Protein AF-A0A920E0B5-F1 (afdb_monomer_lite)

Foldseek 3Di:
DLVVQLCCQQQNVLCNVVVVVCCVVPPDPVRVVVCLVSVLVSVLVLLVQLLVLLPDLVNLVVNLNSDHVVPRGSFRPVVQLLLLCLQQCLVHFDDWDARVRHPDIQDGPVRPDPPDPCSNPHHDDDDSVVVVSVVSVVVSVVVSVVSVVD

Structure (mmCIF, N/CA/C/O backbone):
data_AF-A0A920E0B5-F1
#
_entry.id   AF-A0A920E0B5-F1
#
loop_
_atom_site.group_PDB
_atom_site.id
_atom_site.type_symbol
_atom_site.label_atom_id
_atom_site.label_alt_id
_atom_site.label_comp_id
_atom_site.label_asym_id
_atom_site.label_entity_id
_atom_site.label_seq_id
_atom_site.pdbx_PDB_ins_code
_atom_site.Cartn_x
_atom_site.Cartn_y
_atom_site.Cartn_z
_atom_site.occupancy
_atom_site.B_iso_or_equiv
_atom_site.auth_seq_id
_atom_site.auth_comp_id
_atom_site.auth_asym_id
_atom_site.auth_atom_id
_atom_site.pdbx_PDB_model_num
ATOM 1 N N . MET A 1 1 ? -15.269 -1.869 21.765 1.00 72.81 1 MET A N 1
ATOM 2 C CA . MET A 1 1 ? -15.341 -1.617 20.309 1.00 72.81 1 MET A CA 1
ATOM 3 C C . MET A 1 1 ? -14.121 -0.851 19.818 1.00 72.81 1 MET A C 1
ATOM 5 O O . MET A 1 1 ? -13.280 -1.467 19.185 1.00 72.81 1 MET A O 1
ATOM 9 N N . THR A 1 2 ? -13.937 0.410 20.217 1.00 72.06 2 THR A N 1
ATOM 10 C CA . THR A 1 2 ? -12.783 1.258 19.846 1.00 72.06 2 THR A CA 1
ATOM 11 C C . THR A 1 2 ? -11.409 0.611 20.063 1.00 72.06 2 THR A C 1
ATOM 13 O O . THR A 1 2 ? -10.619 0.533 19.132 1.00 72.06 2 THR A O 1
ATOM 16 N N . LEU A 1 3 ? -11.136 0.086 21.266 1.00 79.25 3 LEU A N 1
ATOM 17 C CA . LEU A 1 3 ? -9.863 -0.583 21.581 1.00 79.25 3 LEU A CA 1
ATOM 18 C C . LEU A 1 3 ? -9.609 -1.822 20.709 1.00 79.25 3 LEU A C 1
ATOM 20 O O . LEU A 1 3 ? -8.493 -2.021 20.248 1.00 79.25 3 LEU A O 1
ATOM 24 N N . PHE A 1 4 ? -10.649 -2.618 20.439 1.00 78.75 4 PHE A N 1
ATOM 25 C CA . PHE A 1 4 ? -10.546 -3.777 19.548 1.00 78.75 4 PHE A CA 1
ATOM 26 C C . PHE A 1 4 ? -10.269 -3.355 18.105 1.00 78.75 4 PHE A C 1
ATOM 28 O O . PHE A 1 4 ? -9.448 -3.977 17.444 1.00 78.75 4 PHE A O 1
ATOM 35 N N . PHE A 1 5 ? -10.893 -2.271 17.639 1.00 75.50 5 PHE A N 1
ATOM 36 C CA . PHE A 1 5 ? -10.650 -1.735 16.303 1.00 75.50 5 PHE A CA 1
ATOM 37 C C . PHE A 1 5 ? -9.192 -1.290 16.130 1.00 75.50 5 PHE A C 1
ATOM 39 O O . PHE A 1 5 ? -8.537 -1.703 15.179 1.00 75.50 5 PHE A O 1
ATOM 46 N N . ILE A 1 6 ? -8.661 -0.515 17.083 1.00 77.62 6 ILE A N 1
ATOM 47 C CA . ILE A 1 6 ? -7.251 -0.089 17.087 1.00 77.62 6 ILE A CA 1
ATOM 48 C C . ILE A 1 6 ? -6.325 -1.312 17.150 1.00 77.62 6 ILE A C 1
ATOM 50 O O . ILE A 1 6 ? -5.359 -1.396 16.396 1.00 77.62 6 ILE A O 1
ATOM 54 N N . TYR A 1 7 ? -6.637 -2.284 18.012 1.00 83.50 7 TYR A N 1
ATOM 55 C CA . TYR A 1 7 ? -5.855 -3.510 18.135 1.00 83.50 7 TYR A CA 1
ATOM 56 C C . TYR A 1 7 ? -5.772 -4.276 16.808 1.00 83.50 7 TYR A C 1
ATOM 58 O O . TYR A 1 7 ? -4.675 -4.564 16.336 1.00 83.50 7 TYR A O 1
ATOM 66 N N . PHE A 1 8 ? -6.909 -4.561 16.168 1.00 80.62 8 PHE A N 1
ATOM 67 C CA . PHE A 1 8 ? -6.910 -5.286 14.899 1.00 80.62 8 PHE A CA 1
ATOM 68 C C . PHE A 1 8 ? -6.281 -4.469 13.763 1.00 80.62 8 PHE A C 1
ATOM 70 O O . PHE A 1 8 ? -5.548 -5.044 12.970 1.00 80.62 8 PHE A O 1
ATOM 77 N N . ALA A 1 9 ? -6.482 -3.150 13.704 1.00 73.06 9 ALA A N 1
ATOM 78 C CA . ALA A 1 9 ? -5.924 -2.315 12.637 1.00 73.06 9 ALA A CA 1
ATOM 79 C C . ALA A 1 9 ? -4.384 -2.248 12.650 1.00 73.06 9 ALA A C 1
ATOM 81 O O . ALA A 1 9 ? -3.771 -2.219 11.586 1.00 73.06 9 ALA A O 1
ATOM 82 N N . PHE A 1 10 ? -3.756 -2.227 13.834 1.00 77.06 10 PHE A N 1
ATOM 83 C CA . PHE A 1 10 ? -2.311 -1.975 13.962 1.00 77.06 10 PHE A CA 1
ATOM 84 C C . PHE A 1 10 ? -1.486 -3.162 14.461 1.00 77.06 10 PHE A C 1
ATOM 86 O O . PHE A 1 10 ? -0.292 -3.213 14.186 1.00 77.06 10 PHE A O 1
ATOM 93 N N . PHE A 1 11 ? -2.089 -4.100 15.193 1.00 79.38 11 PHE A N 1
ATOM 94 C CA . PHE A 1 11 ? -1.372 -5.222 15.809 1.00 79.38 11 PHE A CA 1
ATOM 95 C C . PHE A 1 11 ? -1.815 -6.583 15.278 1.00 79.38 11 PHE A C 1
ATOM 97 O O . PHE A 1 11 ? -1.135 -7.577 15.522 1.00 79.38 11 PHE A O 1
ATOM 104 N N . ASN A 1 12 ? -2.952 -6.659 14.578 1.00 82.19 12 ASN A N 1
ATOM 105 C CA . ASN A 1 12 ? -3.446 -7.925 14.047 1.00 82.19 12 ASN A CA 1
ATOM 106 C C . ASN A 1 12 ? -4.224 -7.757 12.732 1.00 82.19 12 ASN A C 1
ATOM 108 O O . ASN A 1 12 ? -5.354 -8.231 12.579 1.00 82.19 12 ASN A O 1
ATOM 112 N N . ILE A 1 13 ? -3.593 -7.060 11.780 1.00 78.75 13 ILE A N 1
ATOM 113 C CA . ILE A 1 13 ? -4.210 -6.625 10.518 1.00 78.75 13 ILE A CA 1
ATOM 114 C C . ILE A 1 13 ? -4.755 -7.790 9.682 1.00 78.75 13 ILE A C 1
ATOM 116 O O . ILE A 1 13 ? -5.775 -7.647 9.012 1.00 78.75 13 ILE A O 1
ATOM 120 N N . SER A 1 14 ? -4.155 -8.978 9.804 1.00 79.56 14 SER A N 1
ATOM 121 C CA . SER A 1 14 ? -4.615 -10.215 9.155 1.00 79.56 14 SER A CA 1
ATOM 122 C C . SER A 1 14 ? -6.057 -10.602 9.511 1.00 79.56 14 SER A C 1
ATOM 124 O O . SER A 1 14 ? -6.745 -11.187 8.679 1.00 79.56 14 SER A O 1
ATOM 126 N N . TYR A 1 15 ? -6.542 -10.247 10.706 1.00 81.44 15 TYR A N 1
ATOM 127 C CA . TYR A 1 15 ? -7.928 -10.502 11.126 1.00 81.44 15 TYR A CA 1
ATOM 128 C C . TYR A 1 15 ? -8.805 -9.248 11.092 1.00 81.44 15 TYR A C 1
ATOM 130 O O . TYR A 1 15 ? -9.990 -9.330 11.411 1.00 81.44 15 TYR A O 1
ATOM 138 N N . PHE A 1 16 ? -8.265 -8.093 10.696 1.00 81.50 16 PHE A N 1
ATOM 139 C CA . PHE A 1 16 ? -9.013 -6.838 10.670 1.00 81.50 16 PHE A CA 1
ATOM 140 C C . PHE A 1 16 ? -10.200 -6.893 9.704 1.00 81.50 16 PHE A C 1
ATOM 142 O O . PHE A 1 16 ? -11.301 -6.499 10.073 1.00 81.50 16 PHE A O 1
ATOM 149 N N . SER A 1 17 ? -10.025 -7.469 8.512 1.00 74.12 17 SER A N 1
ATOM 150 C CA . SER A 1 17 ? -11.114 -7.655 7.540 1.00 74.12 17 SER A CA 1
ATOM 151 C C . SER A 1 17 ? -12.223 -8.575 8.066 1.00 74.12 17 SER A C 1
ATOM 153 O O . SER A 1 17 ? -13.402 -8.261 7.915 1.00 74.12 17 SER A O 1
ATOM 155 N N . ILE A 1 18 ? -11.859 -9.670 8.743 1.00 80.75 18 ILE A N 1
ATOM 156 C CA . ILE A 1 18 ? -12.811 -10.586 9.394 1.00 80.75 18 ILE A CA 1
ATOM 157 C C . ILE A 1 18 ? -13.556 -9.856 10.516 1.00 80.75 18 ILE A C 1
ATOM 159 O O . ILE A 1 18 ? -14.776 -9.954 10.619 1.00 80.75 18 ILE A O 1
ATOM 163 N N . PHE A 1 19 ? -12.844 -9.079 11.330 1.00 82.94 19 PHE A N 1
ATOM 164 C CA . PHE A 1 19 ? -13.432 -8.265 12.387 1.00 82.94 19 PHE A CA 1
ATOM 165 C C . PHE A 1 19 ? -14.414 -7.217 11.836 1.00 82.94 19 PHE A C 1
ATOM 167 O O . PHE A 1 19 ? -15.524 -7.099 12.355 1.00 82.94 19 PHE A O 1
ATOM 174 N N . CYS A 1 20 ? -14.058 -6.508 10.762 1.00 76.69 20 CYS A N 1
ATOM 175 C CA . CYS A 1 20 ? -14.947 -5.569 10.075 1.00 76.69 20 CYS A CA 1
ATOM 176 C C . CYS A 1 20 ? -16.185 -6.263 9.487 1.00 76.69 20 CYS A C 1
ATOM 178 O O . CYS A 1 20 ? -17.286 -5.731 9.607 1.00 76.69 20 CYS A O 1
ATOM 180 N N . LEU A 1 21 ? -16.033 -7.458 8.905 1.00 78.75 21 LEU A N 1
ATOM 181 C CA . LEU A 1 21 ? -17.156 -8.246 8.387 1.00 78.75 21 LEU A CA 1
ATOM 182 C C . LEU A 1 21 ? -18.114 -8.667 9.509 1.00 78.75 21 LEU A C 1
ATOM 184 O O . LEU A 1 21 ? -19.322 -8.485 9.385 1.00 78.75 21 LEU A O 1
ATOM 188 N N . LEU A 1 22 ? -17.587 -9.194 10.618 1.00 83.62 22 LEU A N 1
ATOM 189 C CA . LEU A 1 22 ? -18.396 -9.555 11.785 1.00 83.62 22 LEU A CA 1
ATOM 190 C C . LEU A 1 22 ? -19.115 -8.329 12.354 1.00 83.62 22 LEU A C 1
ATOM 192 O O . LEU A 1 22 ? -20.283 -8.412 12.725 1.00 83.62 22 LEU A O 1
ATOM 196 N N . LEU A 1 23 ? -18.444 -7.178 12.382 1.00 80.00 23 LEU A N 1
ATOM 197 C CA . LEU A 1 23 ? -19.070 -5.927 12.783 1.00 80.00 23 LEU A CA 1
ATOM 198 C C . LEU A 1 23 ? -20.229 -5.541 11.875 1.00 80.00 23 LEU A C 1
ATOM 200 O O . LEU A 1 23 ? -21.294 -5.216 12.380 1.00 80.00 23 LEU A O 1
ATOM 204 N N . PHE A 1 24 ? -20.045 -5.610 10.561 1.00 79.00 24 PHE A N 1
ATOM 205 C CA . PHE A 1 24 ? -21.101 -5.300 9.604 1.00 79.00 24 PHE A CA 1
ATOM 206 C C . PHE A 1 24 ? -22.304 -6.250 9.723 1.00 79.00 24 PHE A C 1
ATOM 208 O O . PHE A 1 24 ? -23.442 -5.808 9.619 1.00 79.00 24 PHE A O 1
ATOM 215 N N . LEU A 1 25 ? -22.069 -7.543 9.970 1.00 83.00 25 LEU A N 1
ATOM 216 C CA . LEU A 1 25 ? -23.138 -8.545 10.067 1.00 83.00 25 LEU A CA 1
ATOM 217 C C . LEU A 1 25 ? -23.934 -8.476 11.377 1.00 83.00 25 LEU A C 1
ATOM 219 O O . LEU A 1 25 ? -25.116 -8.814 11.381 1.00 83.00 25 LEU A O 1
ATOM 223 N N . PHE A 1 26 ? -23.298 -8.091 12.488 1.00 83.50 26 PHE A N 1
ATOM 224 C CA . PHE A 1 26 ? -23.897 -8.197 13.825 1.00 83.50 26 PHE A CA 1
ATOM 225 C C . PHE A 1 26 ? -24.141 -6.858 14.527 1.00 83.50 26 PHE A C 1
ATOM 227 O O . PHE A 1 26 ? -24.843 -6.834 15.542 1.00 83.50 26 PHE A O 1
ATOM 234 N N . ALA A 1 27 ? -23.569 -5.752 14.049 1.00 79.38 27 ALA A N 1
ATOM 235 C CA . ALA A 1 27 ? -23.798 -4.442 14.641 1.00 79.38 27 ALA A CA 1
ATOM 236 C C . ALA A 1 27 ? -24.922 -3.689 13.928 1.00 79.38 27 ALA A C 1
ATOM 238 O O . ALA A 1 27 ? -25.021 -3.657 12.707 1.00 79.38 27 ALA A O 1
ATOM 239 N N . ASP A 1 28 ? -25.743 -3.032 14.739 1.00 80.81 28 ASP A N 1
ATOM 240 C CA . ASP A 1 28 ? -26.742 -2.082 14.271 1.00 80.81 28 ASP A CA 1
ATOM 241 C C . ASP A 1 28 ? -26.056 -0.869 13.615 1.00 80.81 28 ASP A C 1
ATOM 243 O O . ASP A 1 28 ? -25.053 -0.364 14.141 1.00 80.81 28 ASP A O 1
ATOM 247 N N . PHE A 1 29 ? -26.591 -0.390 12.491 1.00 75.56 29 PHE A N 1
ATOM 248 C CA . PHE A 1 29 ? -25.981 0.682 11.700 1.00 75.56 29 PHE A CA 1
ATOM 249 C C . PHE A 1 29 ? -25.834 1.971 12.520 1.00 75.56 29 PHE A C 1
ATOM 251 O O . PHE A 1 29 ? -24.761 2.576 12.540 1.00 75.56 29 PHE A O 1
ATOM 258 N N . ASP A 1 30 ? -26.846 2.325 13.313 1.00 77.56 30 ASP A N 1
ATOM 259 C CA . ASP A 1 30 ? -26.807 3.508 14.183 1.00 77.56 30 ASP A CA 1
ATOM 260 C C . ASP A 1 30 ? -25.713 3.404 15.259 1.00 77.56 30 ASP A C 1
ATOM 262 O O . ASP A 1 30 ? -25.066 4.392 15.625 1.00 77.56 30 ASP A O 1
ATOM 266 N N . LYS A 1 31 ? -25.436 2.185 15.743 1.00 76.12 31 LYS A N 1
ATOM 267 C CA . LYS A 1 31 ? -24.338 1.938 16.689 1.00 76.12 31 LYS A CA 1
ATOM 268 C C . LYS A 1 31 ? -22.973 2.031 16.012 1.00 76.12 31 LYS A C 1
ATOM 270 O O . LYS A 1 31 ? -22.030 2.473 16.665 1.00 76.12 31 LYS A O 1
ATOM 275 N N . LEU A 1 32 ? -22.856 1.638 14.742 1.00 73.44 32 LEU A N 1
ATOM 276 C CA . LEU A 1 32 ? -21.627 1.783 13.953 1.00 73.44 32 LEU A CA 1
ATOM 277 C C . LEU A 1 32 ? -21.325 3.254 13.652 1.00 73.44 32 LEU A C 1
ATOM 279 O O . LEU A 1 32 ? -20.179 3.677 13.812 1.00 73.44 32 LEU A O 1
ATOM 283 N N . MET A 1 33 ? -22.344 4.052 13.320 1.00 77.69 33 MET A N 1
ATOM 284 C CA . MET A 1 33 ? -22.192 5.484 13.028 1.00 77.69 33 MET A CA 1
ATOM 285 C C . MET A 1 33 ? -21.605 6.277 14.201 1.00 77.69 33 MET A C 1
ATOM 287 O O . MET A 1 33 ? -20.849 7.225 13.989 1.00 77.69 33 MET A O 1
ATOM 291 N N . LYS A 1 34 ? -21.837 5.839 15.445 1.00 78.38 34 LYS A N 1
ATOM 292 C CA . LYS A 1 34 ? -21.187 6.408 16.640 1.00 78.38 34 LYS A CA 1
ATOM 293 C C . LYS A 1 34 ? -19.652 6.309 16.612 1.00 78.38 34 LYS A C 1
ATOM 295 O O . LYS A 1 34 ? -18.980 7.079 17.293 1.00 78.38 34 LYS A O 1
ATOM 300 N N . TYR A 1 35 ? -19.086 5.372 15.854 1.00 75.81 35 TYR A N 1
ATOM 301 C CA . TYR A 1 35 ? -17.641 5.150 15.746 1.00 75.81 35 TYR A CA 1
ATOM 302 C C . TYR A 1 35 ? -17.040 5.693 14.443 1.00 75.81 35 TYR A C 1
ATOM 304 O O . TYR A 1 35 ? -15.854 5.466 14.192 1.00 75.81 35 TYR A O 1
ATOM 312 N N . LYS A 1 36 ? -17.812 6.430 13.630 1.00 79.12 36 LYS A N 1
ATOM 313 C CA . LYS A 1 36 ? -17.368 6.908 12.313 1.00 79.12 36 LYS A CA 1
ATOM 314 C C . LYS A 1 36 ? -16.101 7.762 12.369 1.00 79.12 36 LYS A C 1
ATOM 316 O O . LYS A 1 36 ? -15.195 7.566 11.570 1.00 79.12 36 LYS A O 1
ATOM 321 N N . GLU A 1 37 ? -15.981 8.636 13.368 1.00 82.12 37 GLU A N 1
ATOM 322 C CA . GLU A 1 37 ? -14.805 9.501 13.542 1.00 82.12 37 GLU A CA 1
ATOM 323 C C . GLU A 1 37 ? -13.542 8.695 13.863 1.00 82.12 37 GLU A C 1
ATOM 325 O O . GLU A 1 37 ? -12.457 8.992 13.371 1.00 82.12 37 GLU A O 1
ATOM 330 N N . ILE A 1 38 ? -13.682 7.627 14.653 1.00 80.88 38 ILE A N 1
ATOM 331 C CA . ILE A 1 38 ? -12.576 6.721 14.974 1.00 80.88 38 ILE A CA 1
ATOM 332 C C . ILE A 1 38 ? -12.177 5.928 13.731 1.00 80.88 38 ILE A C 1
ATOM 334 O O . ILE A 1 38 ? -10.984 5.780 13.466 1.00 80.88 38 ILE A O 1
ATOM 338 N N . PHE A 1 39 ? -13.150 5.433 12.962 1.00 78.19 39 PHE A N 1
ATOM 339 C CA . PHE A 1 39 ? -12.898 4.748 11.693 1.00 78.19 39 PHE A CA 1
ATOM 340 C C . PHE A 1 39 ? -12.154 5.661 10.709 1.00 78.19 39 PHE A C 1
ATOM 342 O O . PHE A 1 39 ? -11.137 5.271 10.135 1.00 78.19 39 PHE A O 1
ATOM 349 N N . PHE A 1 40 ? -12.605 6.909 10.581 1.00 83.00 40 PHE A N 1
ATOM 350 C CA . PHE A 1 40 ? -11.954 7.936 9.777 1.00 83.00 40 PHE A CA 1
ATOM 351 C C . PHE A 1 40 ? -10.511 8.186 10.231 1.00 83.00 40 PHE A C 1
ATOM 353 O O . PHE A 1 40 ? -9.580 8.084 9.431 1.00 83.00 40 PHE A O 1
ATOM 360 N N . LEU A 1 41 ? -10.307 8.436 11.529 1.00 84.94 41 LEU A N 1
ATOM 361 C CA . LEU A 1 41 ? -8.992 8.727 12.098 1.00 84.94 41 LEU A CA 1
ATOM 362 C C . LEU A 1 41 ? -8.017 7.560 11.915 1.00 84.94 41 LEU A C 1
ATOM 364 O O . LEU A 1 41 ? -6.893 7.755 11.462 1.00 84.94 41 LEU A O 1
ATOM 368 N N . THR A 1 42 ? -8.438 6.343 12.253 1.00 81.94 42 THR A N 1
ATOM 369 C CA . THR A 1 42 ? -7.600 5.140 12.127 1.00 81.94 42 THR A CA 1
ATOM 370 C C . THR A 1 42 ? -7.222 4.862 10.676 1.00 81.94 42 THR A C 1
ATOM 372 O O . THR A 1 42 ? -6.065 4.540 10.412 1.00 81.94 42 THR A O 1
ATOM 375 N N . THR A 1 43 ? -8.146 5.073 9.736 1.00 82.69 43 THR A N 1
ATOM 376 C CA . THR A 1 43 ? -7.877 4.937 8.300 1.00 82.69 43 THR A CA 1
ATOM 377 C C . THR A 1 43 ? -6.860 5.974 7.821 1.00 82.69 43 THR A C 1
ATOM 379 O O . THR A 1 43 ? -5.875 5.614 7.175 1.00 82.69 43 THR A O 1
ATOM 382 N N . ILE A 1 44 ? -7.027 7.248 8.196 1.00 87.94 44 ILE A N 1
ATOM 383 C CA . ILE A 1 44 ? -6.067 8.313 7.864 1.00 87.94 44 ILE A CA 1
ATOM 384 C C . ILE A 1 44 ? -4.683 7.998 8.417 1.00 87.94 44 ILE A C 1
ATOM 386 O O . ILE A 1 44 ? -3.696 8.100 7.687 1.00 87.94 44 ILE A O 1
ATOM 390 N N . VAL A 1 45 ? -4.599 7.609 9.691 1.00 89.38 45 VAL A N 1
ATOM 391 C CA . VAL A 1 45 ? -3.329 7.271 10.341 1.00 89.38 45 VAL A CA 1
ATOM 392 C C . VAL A 1 45 ? -2.668 6.093 9.630 1.00 89.38 45 VAL A C 1
ATOM 394 O O . VAL A 1 45 ? -1.486 6.180 9.304 1.00 89.38 45 VAL A O 1
ATOM 397 N N . PHE A 1 46 ? -3.415 5.029 9.322 1.00 87.62 46 PHE A N 1
ATOM 398 C CA . PHE A 1 46 ? -2.882 3.861 8.622 1.00 87.62 46 PHE A CA 1
ATOM 399 C C . PHE A 1 46 ? -2.288 4.224 7.254 1.00 87.62 46 PHE A C 1
ATOM 401 O O . PHE A 1 46 ? -1.127 3.906 6.987 1.00 87.62 46 PHE A O 1
ATOM 408 N N . TYR A 1 47 ? -3.035 4.939 6.406 1.00 88.00 47 TYR A N 1
ATOM 409 C CA . TYR A 1 47 ? -2.534 5.324 5.085 1.00 88.00 47 TYR A CA 1
ATOM 410 C C . TYR A 1 47 ? -1.394 6.348 5.153 1.00 88.00 47 TYR A C 1
ATOM 412 O O . TYR A 1 47 ? -0.455 6.267 4.361 1.00 88.00 47 TYR A O 1
ATOM 420 N N . SER A 1 48 ? -1.415 7.262 6.127 1.00 90.31 48 SER A N 1
ATOM 421 C CA . SER A 1 48 ? -0.317 8.215 6.340 1.00 90.31 48 SER A CA 1
ATOM 422 C C . SER A 1 48 ? 0.973 7.489 6.722 1.00 90.31 48 SER A C 1
ATOM 424 O O . SER A 1 48 ? 2.028 7.757 6.148 1.00 90.31 48 SER A O 1
ATOM 426 N N . LEU A 1 49 ? 0.897 6.520 7.643 1.00 91.56 49 LEU A N 1
ATOM 427 C CA . LEU A 1 49 ? 2.036 5.674 8.011 1.00 91.56 49 LEU A CA 1
ATOM 428 C C . LEU A 1 49 ? 2.525 4.848 6.818 1.00 91.56 49 LEU A C 1
ATOM 430 O O . LEU A 1 49 ? 3.729 4.796 6.574 1.00 91.56 49 LEU A O 1
ATOM 434 N N . ARG A 1 50 ? 1.615 4.263 6.029 1.00 89.81 50 ARG A N 1
ATOM 435 C CA . ARG A 1 50 ? 1.965 3.541 4.795 1.00 89.81 50 ARG A CA 1
ATOM 436 C C . ARG A 1 50 ? 2.728 4.410 3.809 1.00 89.81 50 ARG A C 1
ATOM 438 O O . ARG A 1 50 ? 3.757 3.973 3.295 1.00 89.81 50 ARG A O 1
ATOM 445 N N . PHE A 1 51 ? 2.253 5.627 3.568 1.00 91.00 51 PHE A N 1
ATOM 446 C CA . PHE A 1 51 ? 2.934 6.573 2.698 1.00 91.00 51 PHE A CA 1
ATOM 447 C C . PHE A 1 51 ? 4.324 6.916 3.248 1.00 91.00 51 PHE A C 1
ATOM 449 O O . PHE A 1 51 ? 5.314 6.735 2.543 1.00 91.00 51 PHE A O 1
ATOM 456 N N . LEU A 1 52 ? 4.431 7.303 4.524 1.00 92.00 52 LEU A N 1
ATOM 457 C CA . LEU A 1 52 ? 5.708 7.643 5.165 1.00 92.00 52 LEU A CA 1
ATOM 458 C C . LEU A 1 52 ? 6.725 6.491 5.119 1.00 92.00 52 LEU A C 1
ATOM 460 O O . LEU A 1 52 ? 7.865 6.691 4.697 1.00 92.00 52 LEU A O 1
ATOM 464 N N . PHE A 1 53 ? 6.322 5.274 5.495 1.00 92.94 53 PHE A N 1
ATOM 465 C CA . PHE A 1 53 ? 7.205 4.100 5.512 1.00 92.94 53 PHE A CA 1
ATOM 466 C C . PHE A 1 53 ? 7.607 3.621 4.112 1.00 92.94 53 PHE A C 1
ATOM 468 O O . PHE A 1 53 ? 8.569 2.866 3.955 1.00 92.94 53 PHE A O 1
ATOM 475 N N . SER A 1 54 ? 6.911 4.075 3.070 1.00 91.44 54 SER A N 1
ATOM 476 C CA . SER A 1 54 ? 7.297 3.792 1.690 1.00 91.44 54 SER A CA 1
ATOM 477 C C . SER A 1 54 ? 8.433 4.667 1.159 1.00 91.44 54 SER A C 1
ATOM 479 O O . SER A 1 54 ? 9.046 4.316 0.154 1.00 91.44 54 SER A O 1
ATOM 481 N N . LEU A 1 55 ? 8.750 5.788 1.816 1.00 90.62 55 LEU A N 1
ATOM 482 C CA . LEU A 1 55 ? 9.720 6.758 1.298 1.00 90.62 55 LEU A CA 1
ATOM 483 C C . LEU A 1 55 ? 11.182 6.307 1.450 1.00 90.62 55 LEU A C 1
ATOM 485 O O . LEU A 1 55 ? 12.068 6.873 0.809 1.00 90.62 55 LEU A O 1
ATOM 489 N N . SER A 1 56 ? 11.470 5.317 2.300 1.00 92.06 56 SER A N 1
ATOM 490 C CA . SER A 1 56 ? 12.842 4.888 2.592 1.00 92.06 56 SER A CA 1
ATOM 491 C C . SER A 1 56 ? 12.917 3.444 3.088 1.00 92.06 56 SER A C 1
ATOM 493 O O . SER A 1 56 ? 12.055 3.004 3.848 1.00 92.06 56 SER A O 1
ATOM 495 N N . SER A 1 57 ? 14.017 2.756 2.761 1.00 92.00 57 SER A N 1
ATOM 496 C CA . SER A 1 57 ? 14.366 1.437 3.316 1.00 92.00 57 SER A CA 1
ATOM 497 C C . SER A 1 57 ? 14.627 1.468 4.820 1.00 92.00 57 SER A C 1
ATOM 499 O O . SER A 1 57 ? 14.527 0.457 5.503 1.00 92.00 57 SER A O 1
ATOM 501 N N . ARG A 1 58 ? 14.898 2.647 5.400 1.00 93.56 58 ARG A N 1
ATOM 502 C CA . ARG A 1 58 ? 15.016 2.796 6.862 1.00 93.56 58 ARG A CA 1
ATOM 503 C C . ARG A 1 58 ? 13.753 2.357 7.613 1.00 93.56 58 ARG A C 1
ATOM 505 O O . ARG A 1 58 ? 13.827 2.126 8.814 1.00 93.56 58 ARG A O 1
ATOM 512 N N . PHE A 1 59 ? 12.621 2.259 6.917 1.00 94.31 59 PHE A N 1
ATOM 513 C CA . PHE A 1 59 ? 11.334 1.858 7.471 1.00 94.31 59 PHE A CA 1
ATOM 514 C C . PHE A 1 59 ? 10.900 0.442 7.063 1.00 94.31 59 PHE A C 1
ATOM 516 O O . PHE A 1 59 ? 9.724 0.128 7.214 1.00 94.31 59 PHE A O 1
ATOM 523 N N . ASP A 1 60 ? 11.802 -0.411 6.562 1.00 92.50 60 ASP A N 1
ATOM 524 C CA . ASP A 1 60 ? 11.472 -1.779 6.116 1.00 92.50 60 ASP A CA 1
ATOM 525 C C . ASP A 1 60 ? 10.768 -2.599 7.202 1.00 92.50 60 ASP A C 1
ATOM 527 O O . ASP A 1 60 ? 9.654 -3.071 6.986 1.00 92.50 60 ASP A O 1
ATOM 531 N N . ASN A 1 61 ? 11.332 -2.640 8.411 1.00 91.56 61 ASN A N 1
ATOM 532 C CA . ASN A 1 61 ? 10.717 -3.349 9.535 1.00 91.56 61 ASN A CA 1
ATOM 533 C C . ASN A 1 61 ? 9.324 -2.798 9.882 1.00 91.56 61 ASN A C 1
ATOM 535 O O . ASN A 1 61 ? 8.411 -3.558 10.193 1.00 91.56 61 ASN A O 1
ATOM 539 N N . MET A 1 62 ? 9.142 -1.471 9.841 1.00 93.06 62 MET A N 1
ATOM 540 C CA . MET A 1 62 ? 7.847 -0.853 10.142 1.00 93.06 62 MET A CA 1
ATOM 541 C C . MET A 1 62 ? 6.818 -1.132 9.044 1.00 93.06 62 MET A C 1
ATOM 543 O O . MET A 1 62 ? 5.645 -1.332 9.349 1.00 93.06 62 MET A O 1
ATOM 547 N N . TRP A 1 63 ? 7.245 -1.147 7.780 1.00 91.88 63 TRP A N 1
ATOM 548 C CA . TRP A 1 63 ? 6.404 -1.477 6.635 1.00 91.88 63 TRP A CA 1
ATOM 549 C C . TRP A 1 63 ? 5.897 -2.919 6.697 1.00 91.88 63 TRP A C 1
ATOM 551 O O . TRP A 1 63 ? 4.697 -3.150 6.531 1.00 91.88 63 TRP A O 1
ATOM 561 N N . GLU A 1 64 ? 6.789 -3.872 6.962 1.00 90.19 64 GLU A N 1
ATOM 562 C CA . GLU A 1 64 ? 6.431 -5.281 7.129 1.00 90.19 64 GLU A CA 1
ATOM 563 C C . GLU A 1 64 ? 5.497 -5.471 8.326 1.00 90.19 64 GLU A C 1
ATOM 565 O O . GLU A 1 64 ? 4.454 -6.105 8.196 1.00 90.19 64 GLU A O 1
ATOM 570 N N . PHE A 1 65 ? 5.793 -4.822 9.458 1.00 87.88 65 PHE A N 1
ATOM 571 C CA . PHE A 1 65 ? 4.980 -4.914 10.671 1.00 87.88 65 PHE A CA 1
ATOM 572 C C . PHE A 1 65 ? 3.511 -4.512 10.460 1.00 87.88 65 PHE A C 1
ATOM 574 O O . PHE A 1 65 ? 2.613 -5.164 10.987 1.00 87.88 65 PHE A O 1
ATOM 581 N N . ILE A 1 66 ? 3.245 -3.461 9.676 1.00 87.44 66 ILE A N 1
ATOM 582 C CA . ILE A 1 66 ? 1.870 -3.016 9.377 1.00 87.44 66 ILE A CA 1
ATOM 583 C C . ILE A 1 66 ? 1.266 -3.702 8.139 1.00 87.44 66 ILE A C 1
ATOM 585 O O . ILE A 1 66 ? 0.259 -3.230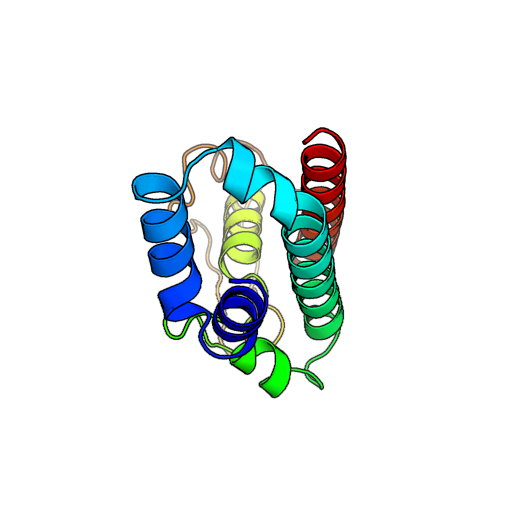 7.595 1.00 87.44 66 ILE A O 1
ATOM 589 N N . SER A 1 67 ? 1.886 -4.777 7.645 1.00 87.00 67 SER A N 1
ATOM 590 C CA . SER A 1 67 ? 1.425 -5.565 6.501 1.00 87.00 67 SER A CA 1
ATOM 591 C C . SER A 1 67 ? 0.681 -6.823 6.907 1.00 87.00 67 SER A C 1
ATOM 593 O O . SER A 1 67 ? 0.897 -7.409 7.959 1.00 87.00 67 SER A O 1
ATOM 595 N N . LEU A 1 68 ? -0.249 -7.226 6.041 1.00 83.06 68 LEU A N 1
ATOM 596 C CA . LEU A 1 68 ? -0.870 -8.541 6.120 1.00 83.06 68 LEU A CA 1
ATOM 597 C C . LEU A 1 68 ? 0.226 -9.600 6.001 1.00 83.06 68 LEU A C 1
ATOM 599 O O . LEU A 1 68 ? 1.100 -9.456 5.153 1.00 83.06 68 LEU A O 1
ATOM 603 N N . ASN A 1 69 ? 0.147 -10.681 6.778 1.00 81.50 69 ASN A N 1
ATOM 604 C CA . ASN A 1 69 ? 1.205 -11.702 6.822 1.00 81.50 69 ASN A CA 1
ATOM 605 C C . ASN A 1 69 ? 1.573 -12.252 5.430 1.00 81.50 69 ASN A C 1
ATOM 607 O O . ASN A 1 69 ? 2.746 -12.429 5.126 1.00 81.50 69 ASN A O 1
ATOM 611 N N . ASN A 1 70 ? 0.577 -12.460 4.562 1.00 78.44 70 ASN A N 1
ATOM 612 C CA . ASN A 1 70 ? 0.777 -12.979 3.200 1.00 78.44 70 ASN A CA 1
ATOM 613 C C . ASN A 1 70 ? 1.400 -11.958 2.230 1.00 78.44 70 ASN A C 1
ATOM 615 O O . ASN A 1 70 ? 1.788 -12.324 1.128 1.00 78.44 70 ASN A O 1
ATOM 619 N N . TYR A 1 71 ? 1.468 -10.690 2.635 1.00 77.44 71 TYR A N 1
ATOM 620 C CA . TYR A 1 71 ? 2.028 -9.566 1.885 1.00 77.44 71 TYR A CA 1
ATOM 621 C C . TYR A 1 71 ? 3.123 -8.846 2.695 1.00 77.44 71 TYR A C 1
ATOM 623 O O . TYR A 1 71 ? 3.443 -7.690 2.424 1.00 77.44 71 TYR A O 1
ATOM 631 N N . SER A 1 72 ? 3.653 -9.496 3.737 1.00 83.88 72 SER A N 1
ATOM 632 C CA . SER A 1 72 ? 4.697 -8.945 4.596 1.00 83.88 72 SER A CA 1
ATOM 633 C C . SER A 1 72 ? 6.039 -9.117 3.902 1.00 83.88 72 SER A C 1
ATOM 635 O O . SER A 1 72 ? 6.691 -10.148 4.051 1.00 83.88 72 SER A O 1
ATOM 637 N N . SER A 1 73 ? 6.425 -8.114 3.122 1.00 86.44 73 SER A N 1
ATOM 638 C CA . SER A 1 73 ? 7.727 -8.064 2.470 1.00 86.44 73 SER A CA 1
ATOM 639 C C . SER A 1 73 ? 8.253 -6.633 2.382 1.00 86.44 73 SER A C 1
ATOM 641 O O . SER A 1 73 ? 7.486 -5.668 2.454 1.00 86.44 73 SER A O 1
ATOM 643 N N . VAL A 1 74 ? 9.568 -6.483 2.210 1.00 88.62 74 VAL A N 1
ATOM 644 C CA . VAL A 1 74 ? 10.225 -5.178 2.037 1.00 88.62 74 VAL A CA 1
ATOM 645 C C . VAL A 1 74 ? 9.860 -4.487 0.716 1.00 88.62 74 VAL A C 1
ATOM 647 O O . VAL A 1 74 ? 10.065 -3.283 0.563 1.00 88.62 74 VAL A O 1
ATOM 650 N N . GLU A 1 75 ? 9.276 -5.178 -0.257 1.00 89.69 75 GLU A N 1
ATOM 651 C CA . GLU A 1 75 ? 8.781 -4.526 -1.465 1.00 89.69 75 GLU A CA 1
ATOM 652 C C . GLU A 1 75 ? 7.599 -3.598 -1.168 1.00 89.69 75 GLU A C 1
ATOM 654 O O . GLU A 1 75 ? 6.620 -3.948 -0.508 1.00 89.69 75 GLU A O 1
ATOM 659 N N . ARG A 1 76 ? 7.663 -2.374 -1.696 1.00 90.00 76 ARG A N 1
ATOM 660 C CA . ARG A 1 76 ? 6.589 -1.389 -1.517 1.0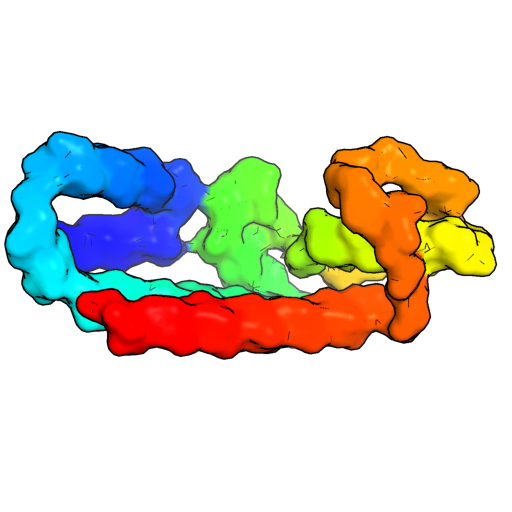0 90.00 76 ARG A CA 1
ATOM 661 C C . ARG A 1 76 ? 5.612 -1.478 -2.670 1.00 90.00 76 ARG A C 1
ATOM 663 O O . ARG A 1 76 ? 6.038 -1.361 -3.804 1.00 90.00 76 ARG A O 1
ATOM 670 N N . PHE A 1 77 ? 4.312 -1.613 -2.419 1.00 88.75 77 PHE A N 1
ATOM 671 C CA . PHE A 1 77 ? 3.282 -1.510 -3.471 1.00 88.75 77 PHE A CA 1
ATOM 672 C C . PHE A 1 77 ? 3.591 -2.346 -4.723 1.00 88.75 77 PHE A C 1
ATOM 674 O O . PHE A 1 77 ? 3.462 -1.871 -5.853 1.00 88.75 77 PHE A O 1
ATOM 681 N N . TRP A 1 78 ? 4.065 -3.572 -4.501 1.00 86.62 78 TRP A N 1
ATOM 682 C CA . TRP A 1 78 ? 4.551 -4.460 -5.551 1.00 86.62 78 TRP A CA 1
ATOM 683 C C . TRP A 1 78 ? 3.531 -4.605 -6.693 1.00 86.62 78 TRP A C 1
ATOM 685 O O . TRP A 1 78 ? 3.873 -4.317 -7.834 1.00 86.62 78 TRP A O 1
ATOM 695 N N . ASP A 1 79 ? 2.259 -4.881 -6.388 1.00 85.81 79 ASP A N 1
ATOM 696 C CA . ASP A 1 79 ? 1.179 -5.000 -7.378 1.00 85.81 79 ASP A CA 1
ATOM 697 C C . ASP A 1 79 ? 1.019 -3.753 -8.258 1.00 85.81 79 ASP A C 1
ATOM 699 O O . ASP A 1 79 ? 0.866 -3.863 -9.473 1.00 85.81 79 ASP A O 1
ATOM 703 N N . LEU A 1 80 ? 1.090 -2.553 -7.671 1.00 88.44 80 LEU A N 1
ATOM 704 C CA . LEU A 1 80 ? 0.956 -1.302 -8.419 1.00 88.44 80 LEU A CA 1
ATOM 705 C C . LEU A 1 80 ? 2.168 -1.068 -9.328 1.00 88.44 80 LEU A C 1
ATOM 707 O O . LEU A 1 80 ? 1.999 -0.706 -10.492 1.00 88.44 80 LEU A O 1
ATOM 711 N N . GLN A 1 81 ? 3.380 -1.329 -8.831 1.00 89.38 81 GLN A N 1
ATOM 712 C CA . GLN A 1 81 ? 4.593 -1.254 -9.649 1.00 89.38 81 GLN A CA 1
ATOM 713 C C . GLN A 1 81 ? 4.533 -2.248 -10.819 1.00 89.38 81 GLN A C 1
ATOM 715 O O . GLN A 1 81 ? 4.810 -1.869 -11.956 1.00 89.38 81 GLN A O 1
ATOM 720 N N . LEU A 1 82 ? 4.118 -3.494 -10.569 1.00 85.69 82 LEU A N 1
ATOM 721 C CA . LEU A 1 82 ? 3.969 -4.531 -11.594 1.00 85.69 82 LEU A CA 1
ATOM 722 C C . LEU A 1 82 ? 2.881 -4.182 -12.622 1.00 85.69 82 LEU A C 1
ATOM 724 O O . LEU A 1 82 ? 3.063 -4.408 -13.819 1.00 85.69 82 LEU A O 1
ATOM 728 N N . ASN A 1 83 ? 1.783 -3.563 -12.188 1.00 88.00 83 ASN A N 1
ATOM 729 C CA . ASN A 1 83 ? 0.743 -3.070 -13.086 1.00 88.00 83 ASN A CA 1
ATOM 730 C C . ASN A 1 83 ? 1.276 -1.958 -14.014 1.00 88.00 83 ASN A C 1
ATOM 732 O O . ASN A 1 83 ? 1.096 -2.017 -15.229 1.00 88.00 83 ASN A O 1
ATOM 736 N N . LEU A 1 84 ? 2.027 -0.992 -13.475 1.00 88.38 84 LEU A N 1
ATOM 737 C CA . LEU A 1 84 ? 2.659 0.062 -14.279 1.00 88.38 84 LEU A CA 1
ATOM 738 C C . LEU A 1 84 ? 3.727 -0.482 -15.239 1.00 88.38 84 LEU A C 1
ATOM 740 O O . LEU A 1 84 ? 3.874 0.044 -16.343 1.00 88.38 84 LEU A O 1
ATOM 744 N N . ILE A 1 85 ? 4.454 -1.540 -14.859 1.00 86.50 85 ILE A N 1
ATOM 745 C CA . ILE A 1 85 ? 5.364 -2.262 -15.765 1.00 86.50 85 ILE A CA 1
ATOM 746 C C . ILE A 1 85 ? 4.581 -2.860 -16.936 1.00 86.50 85 ILE A C 1
ATOM 748 O O . ILE A 1 85 ? 4.971 -2.641 -18.083 1.00 86.50 85 ILE A O 1
ATOM 752 N N . SER A 1 86 ? 3.465 -3.547 -16.665 1.00 84.62 86 SER A N 1
ATOM 753 C CA . SER A 1 86 ? 2.579 -4.108 -17.698 1.00 84.62 86 SER A CA 1
ATOM 754 C C . SER A 1 86 ? 2.106 -3.032 -18.683 1.00 84.62 86 SER A C 1
ATOM 756 O O . SER A 1 86 ? 2.274 -3.170 -19.896 1.00 84.62 86 SER A O 1
ATOM 758 N N . MET A 1 87 ? 1.638 -1.894 -18.160 1.00 87.38 87 MET A N 1
ATOM 759 C CA . MET A 1 87 ? 1.198 -0.749 -18.966 1.00 87.38 87 MET A CA 1
ATOM 760 C C . MET A 1 87 ? 2.338 -0.147 -19.793 1.00 87.38 87 MET A C 1
ATOM 762 O O . MET A 1 87 ? 2.138 0.282 -20.929 1.00 87.38 87 MET A O 1
ATOM 766 N N . LYS A 1 88 ? 3.556 -0.108 -19.249 1.00 86.94 88 LYS A N 1
ATOM 767 C CA . LYS A 1 88 ? 4.733 0.409 -19.956 1.00 86.94 88 LYS A CA 1
ATOM 768 C C . LYS A 1 88 ? 5.222 -0.554 -21.047 1.00 86.94 88 LYS A C 1
ATOM 770 O O . LYS A 1 88 ? 5.690 -0.084 -22.082 1.00 86.94 88 LYS A O 1
ATOM 775 N N . CYS A 1 89 ? 5.031 -1.867 -20.875 1.00 83.81 89 CYS A N 1
ATOM 776 C CA . CYS A 1 89 ? 5.334 -2.882 -21.891 1.00 83.81 89 CYS A CA 1
ATOM 777 C C . CYS A 1 89 ? 4.513 -2.729 -23.188 1.00 83.81 89 CYS A C 1
ATOM 779 O O . CYS A 1 89 ? 4.917 -3.267 -24.217 1.00 83.81 89 CYS A O 1
ATOM 781 N N . ILE A 1 90 ? 3.397 -1.985 -23.182 1.00 84.88 90 ILE A N 1
ATOM 782 C CA . ILE A 1 90 ? 2.590 -1.719 -24.389 1.00 84.88 90 ILE A CA 1
ATOM 783 C C . ILE A 1 90 ? 3.392 -0.937 -25.442 1.00 84.88 90 ILE A C 1
ATOM 785 O O . ILE A 1 90 ? 3.241 -1.183 -26.636 1.00 84.88 90 ILE A O 1
ATOM 789 N N . PHE A 1 91 ? 4.260 -0.011 -25.017 1.00 82.12 91 PHE A N 1
ATOM 790 C CA . PHE A 1 91 ? 5.082 0.792 -25.931 1.00 82.12 91 PHE A CA 1
ATOM 791 C C . PHE A 1 91 ? 6.395 0.119 -26.354 1.00 82.12 91 PHE A C 1
ATOM 793 O O . PHE A 1 91 ? 7.113 0.664 -27.192 1.00 82.12 91 PHE A O 1
ATOM 800 N N . GLY A 1 92 ? 6.718 -1.053 -25.809 1.00 73.50 92 GLY A N 1
ATOM 801 C CA . GLY A 1 92 ? 7.924 -1.803 -26.146 1.00 73.50 92 GLY A CA 1
ATOM 802 C C . GLY A 1 92 ? 8.619 -2.379 -24.918 1.00 73.50 92 GLY A C 1
ATOM 803 O O . GLY A 1 92 ? 8.093 -2.350 -23.808 1.00 73.50 92 GLY A O 1
ATOM 804 N N . ASN A 1 93 ? 9.822 -2.917 -25.124 1.00 70.88 93 ASN A N 1
ATOM 805 C CA . ASN A 1 93 ? 10.582 -3.548 -24.051 1.00 70.88 93 ASN A CA 1
ATOM 806 C C . ASN A 1 93 ? 10.921 -2.553 -22.944 1.00 70.88 93 ASN A C 1
ATOM 808 O O . ASN A 1 93 ? 11.591 -1.544 -23.160 1.00 70.88 93 ASN A O 1
ATOM 812 N N . VAL A 1 94 ? 10.518 -2.902 -21.731 1.00 70.50 94 VAL A N 1
ATOM 813 C CA . VAL A 1 94 ? 11.016 -2.273 -20.524 1.00 70.50 94 VAL A CA 1
ATOM 814 C C . VAL A 1 94 ? 12.253 -3.096 -20.115 1.00 70.50 94 VAL A C 1
ATOM 816 O O . VAL A 1 94 ? 12.171 -4.311 -19.982 1.00 70.50 94 VAL A O 1
ATOM 819 N N . ASP A 1 95 ? 13.395 -2.424 -19.956 1.00 68.19 95 ASP A N 1
ATOM 820 C CA . ASP A 1 95 ? 14.783 -2.942 -19.877 1.00 68.19 95 ASP A CA 1
ATOM 821 C C . ASP A 1 95 ? 15.055 -4.014 -18.779 1.00 68.19 95 ASP A C 1
ATOM 823 O O . ASP A 1 95 ? 14.839 -5.194 -19.031 1.00 68.19 95 ASP A O 1
ATOM 827 N N . ASN A 1 96 ? 15.469 -3.661 -17.549 1.00 73.19 96 ASN A N 1
ATOM 828 C CA . ASN A 1 96 ? 15.245 -4.502 -16.352 1.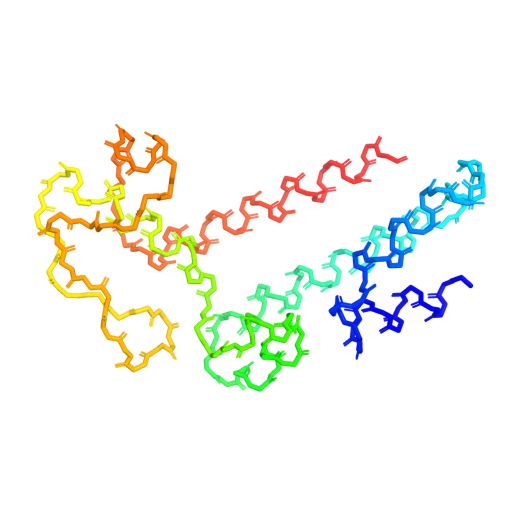00 73.19 96 ASN A CA 1
ATOM 829 C C . ASN A 1 96 ? 14.710 -3.650 -15.175 1.00 73.19 96 ASN A C 1
ATOM 831 O O . ASN A 1 96 ? 15.079 -2.484 -15.056 1.00 73.19 96 ASN A O 1
ATOM 835 N N . TYR A 1 97 ? 13.739 -4.135 -14.386 1.00 77.12 97 TYR A N 1
ATOM 836 C CA . TYR A 1 97 ? 13.131 -3.375 -13.277 1.00 77.12 97 TYR A CA 1
ATOM 837 C C . TYR A 1 97 ? 13.425 -4.089 -11.989 1.00 77.12 97 TYR A C 1
ATOM 839 O O . TYR A 1 97 ? 13.132 -5.268 -11.855 1.00 77.12 97 TYR A O 1
ATOM 847 N N . TYR A 1 98 ? 13.890 -3.335 -11.017 1.00 79.56 98 TYR A N 1
ATOM 848 C CA . TYR A 1 98 ? 13.961 -3.789 -9.648 1.00 79.56 98 TYR A CA 1
ATOM 849 C C . TYR A 1 98 ? 12.834 -3.077 -8.929 1.00 79.56 98 TYR A C 1
ATOM 851 O O . TYR A 1 98 ? 12.804 -1.842 -8.911 1.00 79.56 98 TYR A O 1
ATOM 859 N N . LEU A 1 99 ? 11.890 -3.853 -8.389 1.00 85.69 99 LEU A N 1
ATOM 860 C CA . LEU A 1 99 ? 10.859 -3.291 -7.526 1.00 85.69 99 LEU A CA 1
ATOM 861 C C . LEU A 1 99 ? 11.542 -2.476 -6.432 1.00 85.69 99 LEU A C 1
ATOM 863 O O . LEU A 1 99 ? 12.596 -2.863 -5.917 1.00 85.69 99 LEU A O 1
ATOM 867 N N . LYS A 1 100 ? 10.967 -1.326 -6.083 1.00 87.44 100 LYS A N 1
ATOM 868 C CA . LYS A 1 100 ? 11.589 -0.466 -5.079 1.00 87.44 100 LYS A CA 1
ATOM 869 C C . LYS A 1 100 ? 11.775 -1.224 -3.757 1.00 87.44 100 LYS A C 1
ATOM 871 O O . LYS A 1 100 ? 10.816 -1.778 -3.226 1.00 87.44 100 LYS A O 1
ATOM 876 N N . PHE A 1 101 ? 13.013 -1.192 -3.256 1.00 85.88 101 PHE A N 1
ATOM 877 C CA . PHE A 1 101 ? 13.489 -1.899 -2.057 1.00 85.88 101 PHE A CA 1
ATOM 878 C C . PHE A 1 101 ? 13.527 -3.432 -2.167 1.00 85.88 101 PHE A C 1
ATOM 880 O O . PHE A 1 101 ? 13.771 -4.103 -1.174 1.00 85.88 101 PHE A O 1
ATOM 887 N N . SER A 1 102 ? 13.390 -3.981 -3.378 1.00 83.25 102 SER A N 1
ATOM 888 C CA . SER A 1 102 ? 13.686 -5.385 -3.666 1.00 83.25 102 SER A CA 1
ATOM 889 C C . SER A 1 102 ? 15.111 -5.553 -4.189 1.00 83.25 102 SER A C 1
ATOM 891 O O . SER A 1 102 ? 15.622 -4.713 -4.934 1.00 83.25 102 SER A O 1
ATOM 893 N N . SER A 1 103 ? 15.730 -6.686 -3.864 1.00 72.19 103 SER A N 1
ATOM 894 C CA . SER A 1 103 ? 16.907 -7.209 -4.572 1.00 72.19 103 SER A CA 1
ATOM 895 C C . SER A 1 103 ? 16.526 -8.045 -5.801 1.00 72.19 103 SER A C 1
ATOM 897 O O . SER A 1 103 ? 17.384 -8.353 -6.631 1.00 72.19 103 SER A O 1
ATOM 899 N N . THR A 1 104 ? 15.245 -8.393 -5.947 1.00 74.69 104 THR A N 1
ATOM 900 C CA . THR A 1 104 ? 14.740 -9.224 -7.039 1.00 74.69 104 THR A CA 1
ATOM 901 C C . THR A 1 104 ? 14.387 -8.348 -8.242 1.00 74.69 104 THR A C 1
ATOM 903 O O . THR A 1 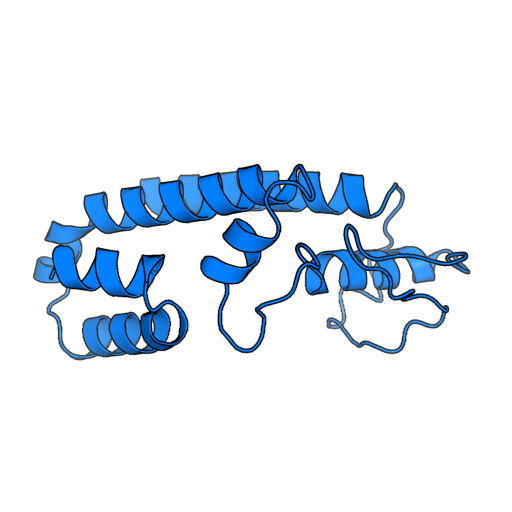104 ? 13.741 -7.305 -8.110 1.00 74.69 104 THR A O 1
ATOM 906 N N . SER A 1 105 ? 14.834 -8.758 -9.433 1.00 69.44 105 SER A N 1
ATOM 907 C CA . SER A 1 105 ? 14.453 -8.107 -10.694 1.00 69.44 105 SER A CA 1
ATOM 908 C C . SER A 1 105 ? 13.177 -8.723 -11.273 1.00 69.44 105 SER A C 1
ATOM 910 O O . SER A 1 105 ? 13.000 -9.937 -11.247 1.00 69.44 105 SER A O 1
ATOM 912 N N . TYR A 1 106 ? 12.311 -7.872 -11.825 1.00 70.31 106 TYR A N 1
ATOM 913 C CA . TYR A 1 106 ? 10.952 -8.148 -12.295 1.00 70.31 106 TYR A CA 1
ATOM 914 C C . TYR A 1 106 ? 10.652 -7.458 -13.647 1.00 70.31 106 TYR A C 1
ATOM 916 O O . TYR A 1 106 ? 9.660 -6.742 -13.792 1.00 70.31 106 TYR A O 1
ATOM 924 N N . LYS A 1 107 ? 11.488 -7.673 -14.674 1.00 66.75 107 LYS A N 1
ATOM 925 C CA . LYS A 1 107 ? 11.069 -7.491 -16.079 1.00 66.75 107 LYS A CA 1
ATOM 926 C C . LYS A 1 107 ? 11.459 -8.688 -16.933 1.00 66.75 107 LYS A C 1
ATOM 928 O O . LYS A 1 107 ? 12.609 -9.110 -16.959 1.00 66.75 107 LYS A O 1
ATOM 933 N N . SER A 1 108 ? 10.519 -9.092 -17.769 1.00 57.81 108 SER A N 1
ATOM 934 C CA . SER A 1 108 ? 10.700 -8.924 -19.211 1.00 57.81 108 SER A CA 1
ATOM 935 C C . SER A 1 108 ? 9.377 -8.406 -19.785 1.00 57.81 108 SER A C 1
ATOM 937 O O . SER A 1 108 ? 8.355 -8.444 -19.094 1.00 57.81 108 SER A O 1
ATOM 939 N N . CYS A 1 109 ? 9.386 -7.915 -21.022 1.00 71.38 109 CYS A N 1
ATOM 940 C CA . CYS A 1 109 ? 8.173 -7.881 -21.830 1.00 71.38 109 CYS A CA 1
ATOM 941 C C . CYS A 1 109 ? 8.230 -9.059 -22.826 1.00 71.38 109 CYS A C 1
ATOM 943 O O . CYS A 1 109 ? 9.315 -9.373 -23.321 1.00 71.38 109 CYS A O 1
ATOM 945 N N . PRO A 1 110 ? 7.097 -9.708 -23.147 1.00 64.44 110 PRO A N 1
ATOM 946 C CA . PRO A 1 110 ? 5.755 -9.435 -22.636 1.00 64.44 110 PRO A CA 1
ATOM 947 C C . PRO A 1 110 ? 5.617 -9.826 -21.156 1.00 64.44 110 PRO A C 1
ATOM 949 O O . PRO A 1 110 ? 5.996 -10.922 -20.750 1.00 64.44 110 PRO A O 1
ATOM 952 N N . TYR A 1 111 ? 5.080 -8.911 -20.349 1.00 67.81 111 TYR A N 1
ATOM 953 C CA . TYR A 1 111 ? 4.871 -9.153 -18.927 1.00 67.81 111 TYR A CA 1
ATOM 954 C C . TYR A 1 111 ? 3.697 -10.125 -18.753 1.00 67.81 111 TYR A C 1
ATOM 956 O O . TYR A 1 111 ? 2.608 -9.888 -19.273 1.00 67.81 111 TYR A O 1
ATOM 964 N N . SER A 1 112 ? 3.926 -11.251 -18.075 1.00 61.81 112 SER A N 1
ATOM 965 C CA . SER A 1 112 ? 2.956 -12.352 -18.002 1.00 61.81 112 SER A CA 1
ATOM 966 C C . SER A 1 112 ? 1.924 -12.204 -16.885 1.00 61.81 112 SER A C 1
ATOM 968 O O . SER A 1 112 ? 0.903 -12.894 -16.923 1.00 61.81 112 SER A O 1
ATOM 970 N N . ALA A 1 113 ? 2.148 -11.329 -15.897 1.00 63.75 113 ALA A N 1
ATOM 971 C CA . ALA A 1 113 ? 1.179 -11.149 -14.824 1.00 63.75 113 ALA A CA 1
ATOM 972 C C . ALA A 1 113 ? 0.007 -10.291 -15.322 1.00 63.75 113 ALA A C 1
ATOM 974 O O . ALA A 1 113 ? 0.136 -9.102 -15.619 1.00 63.75 113 ALA A O 1
ATOM 975 N N . GLN A 1 114 ? -1.152 -10.933 -15.436 1.00 61.59 114 GLN A N 1
ATOM 976 C CA . GLN A 1 114 ? -2.370 -10.342 -15.972 1.00 61.59 114 GLN A CA 1
ATOM 977 C C . GLN A 1 114 ? -3.083 -9.525 -14.887 1.00 61.59 114 GLN A C 1
ATOM 979 O O . GLN A 1 114 ? -4.070 -9.977 -14.306 1.00 61.59 114 GLN A O 1
ATOM 984 N N . TYR A 1 115 ? -2.613 -8.304 -14.619 1.00 66.00 115 TYR A N 1
ATOM 985 C CA . TYR A 1 115 ? -3.307 -7.343 -13.748 1.00 66.00 115 TYR A CA 1
ATOM 986 C C . TYR A 1 115 ? -4.520 -6.721 -14.468 1.00 66.00 115 TYR A C 1
ATOM 988 O O . TYR A 1 115 ? -4.600 -5.520 -14.710 1.00 66.00 115 TYR A O 1
ATOM 996 N N . GLY A 1 116 ? -5.478 -7.562 -14.863 1.00 68.56 116 GLY A N 1
ATOM 997 C CA . GLY A 1 116 ? -6.717 -7.159 -15.529 1.00 68.56 116 GLY A CA 1
ATOM 998 C C . GLY A 1 116 ? -6.542 -6.508 -16.917 1.00 68.56 116 GLY A C 1
ATOM 999 O O . GLY A 1 116 ? -5.432 -6.215 -17.365 1.00 68.56 116 GLY A O 1
ATOM 1000 N N . PRO A 1 117 ? -7.655 -6.249 -17.628 1.00 70.12 117 PRO A N 1
ATOM 1001 C CA . PRO A 1 117 ? -7.634 -5.814 -19.029 1.00 70.12 117 PRO A CA 1
ATOM 1002 C C . PRO A 1 117 ? -7.158 -4.369 -19.241 1.00 70.12 117 PRO A C 1
ATOM 1004 O O . PRO A 1 117 ? -6.857 -3.993 -20.371 1.00 70.12 117 PRO A O 1
ATOM 1007 N N . LEU A 1 118 ? -7.124 -3.543 -18.189 1.00 67.88 118 LEU A N 1
ATOM 1008 C CA . LEU A 1 118 ? -6.643 -2.159 -18.270 1.00 67.88 118 LEU A CA 1
ATOM 1009 C C . LEU A 1 118 ? -5.115 -2.098 -18.379 1.00 67.88 118 LEU A C 1
ATOM 1011 O O . LEU A 1 118 ? -4.602 -1.303 -19.167 1.00 67.88 118 LEU A O 1
ATOM 1015 N N . SER A 1 119 ? -4.413 -2.986 -17.665 1.00 73.12 119 SER A N 1
ATOM 1016 C CA . SER A 1 119 ? -2.945 -3.044 -17.634 1.00 73.12 119 SER A CA 1
ATOM 1017 C C . SER A 1 119 ? -2.314 -3.299 -19.004 1.00 73.12 119 SER A C 1
ATOM 1019 O O . SER A 1 119 ? -1.188 -2.891 -19.253 1.00 73.12 119 SER A O 1
ATOM 1021 N N . THR A 1 120 ? -3.058 -3.932 -19.914 1.00 73.69 120 THR A N 1
ATOM 1022 C CA . THR A 1 120 ? -2.602 -4.298 -21.261 1.00 73.69 120 THR A CA 1
ATOM 1023 C C . THR A 1 120 ? -3.147 -3.382 -22.359 1.00 73.69 120 THR A C 1
ATOM 1025 O O . THR A 1 120 ? -2.892 -3.632 -23.535 1.00 73.69 120 THR A O 1
ATOM 1028 N N . LYS A 1 121 ? -3.948 -2.361 -22.016 1.00 82.69 121 LYS A N 1
ATOM 1029 C CA . LYS A 1 121 ? -4.610 -1.470 -22.991 1.00 82.69 121 LYS A CA 1
ATOM 1030 C C . LYS A 1 121 ? -4.276 0.005 -22.812 1.00 82.69 121 LYS A C 1
ATOM 1032 O O . LYS A 1 121 ? -4.263 0.733 -23.799 1.00 82.69 121 LYS A O 1
ATOM 1037 N N . VAL A 1 122 ? -4.045 0.454 -21.580 1.00 85.94 122 VAL A N 1
ATOM 1038 C CA . VAL A 1 122 ? -3.722 1.853 -21.288 1.00 85.94 122 VAL A CA 1
ATOM 1039 C C . VAL A 1 122 ? -2.219 1.955 -21.079 1.00 85.94 122 VAL A C 1
ATOM 1041 O O . VAL A 1 122 ? -1.713 1.384 -20.115 1.00 85.94 122 VAL A O 1
ATOM 1044 N N . PRO A 1 123 ? -1.481 2.644 -21.957 1.00 87.00 123 PRO A N 1
ATOM 1045 C CA . PRO A 1 123 ? -0.044 2.672 -21.831 1.00 87.00 123 PRO A CA 1
ATOM 1046 C C . PRO A 1 123 ? 0.416 3.716 -20.809 1.00 87.00 123 PRO A C 1
ATOM 1048 O O . PRO A 1 123 ? -0.188 4.779 -20.666 1.00 87.00 123 PRO A O 1
ATOM 1051 N N . TYR A 1 124 ? 1.508 3.416 -20.107 1.00 87.75 124 TYR A N 1
ATOM 1052 C CA . TYR A 1 124 ? 2.107 4.314 -19.118 1.00 87.75 124 TYR A CA 1
ATOM 1053 C C . TYR A 1 124 ? 3.446 4.867 -19.619 1.00 87.75 124 TYR A C 1
ATOM 1055 O O . TYR A 1 124 ? 4.333 4.110 -20.016 1.00 87.75 124 TYR A O 1
ATOM 1063 N N . ILE A 1 125 ? 3.606 6.193 -19.565 1.00 88.06 125 ILE A N 1
ATOM 1064 C CA . ILE A 1 125 ? 4.849 6.898 -19.901 1.00 88.06 125 ILE A CA 1
ATOM 1065 C C . ILE A 1 125 ? 5.365 7.570 -18.633 1.00 88.06 125 ILE A C 1
ATOM 1067 O O . ILE A 1 125 ? 4.705 8.440 -18.073 1.00 88.06 125 ILE A O 1
ATOM 1071 N N . GLY A 1 126 ? 6.560 7.182 -18.196 1.00 88.50 126 GLY A N 1
ATOM 1072 C CA . GLY A 1 126 ? 7.203 7.765 -17.022 1.00 88.50 126 GLY A CA 1
ATOM 1073 C C . GLY A 1 126 ? 8.064 6.768 -16.261 1.00 88.50 126 GLY A C 1
ATOM 1074 O O . GLY A 1 126 ? 8.230 5.608 -16.662 1.00 88.50 126 GLY A O 1
ATOM 1075 N N . ASP A 1 127 ? 8.631 7.229 -15.152 1.00 90.25 127 ASP A N 1
ATOM 1076 C CA . ASP A 1 127 ? 9.280 6.356 -14.181 1.00 90.25 127 ASP A CA 1
ATOM 1077 C C . ASP A 1 127 ? 8.222 5.591 -13.367 1.00 90.25 127 ASP A C 1
ATOM 1079 O O . ASP A 1 127 ? 7.205 6.156 -12.960 1.00 90.25 127 ASP A O 1
ATOM 1083 N N . ILE A 1 128 ? 8.435 4.290 -13.166 1.00 89.50 128 ILE A N 1
ATOM 1084 C CA . ILE A 1 128 ? 7.464 3.408 -12.497 1.00 89.50 128 ILE A CA 1
ATOM 1085 C C . ILE A 1 128 ? 7.333 3.772 -11.015 1.00 89.50 128 ILE A C 1
ATOM 1087 O O . ILE A 1 128 ? 6.224 3.771 -10.479 1.00 89.50 128 ILE A O 1
ATOM 1091 N N . TRP A 1 129 ? 8.438 4.130 -10.355 1.00 91.31 129 TRP A N 1
ATOM 1092 C CA . TRP A 1 129 ? 8.416 4.478 -8.938 1.00 91.31 129 TRP A CA 1
ATOM 1093 C C . TRP A 1 129 ? 7.750 5.837 -8.715 1.00 91.31 129 TRP A C 1
ATOM 1095 O O . TRP A 1 129 ? 6.884 5.960 -7.852 1.00 91.31 129 TRP A O 1
ATOM 1105 N N . VAL A 1 130 ? 8.078 6.837 -9.538 1.00 91.81 130 VAL A N 1
ATOM 1106 C CA . VAL A 1 130 ? 7.401 8.144 -9.507 1.00 91.81 130 VAL A CA 1
ATOM 1107 C C . VAL A 1 130 ? 5.895 7.982 -9.727 1.00 91.81 130 VAL A C 1
ATOM 1109 O O . VAL A 1 130 ? 5.110 8.518 -8.948 1.00 91.81 130 VAL A O 1
ATOM 1112 N N . GLY A 1 131 ? 5.486 7.193 -10.727 1.00 92.69 131 GLY A N 1
ATOM 1113 C CA . GLY A 1 131 ? 4.073 6.896 -10.977 1.00 92.69 131 GLY A CA 1
ATOM 1114 C C . GLY A 1 131 ? 3.396 6.242 -9.779 1.00 92.69 131 GLY A C 1
ATOM 1115 O O . GLY A 1 131 ? 2.326 6.677 -9.368 1.00 92.69 131 GLY A O 1
ATOM 1116 N N . THR A 1 132 ? 4.056 5.254 -9.172 1.00 92.75 132 THR A N 1
ATOM 1117 C CA . THR A 1 132 ? 3.574 4.568 -7.965 1.00 92.75 132 THR A CA 1
ATOM 1118 C C . THR A 1 132 ? 3.275 5.570 -6.850 1.00 92.75 132 THR A C 1
ATOM 1120 O O . THR A 1 132 ? 2.164 5.582 -6.330 1.00 92.75 132 THR A O 1
ATOM 1123 N N . ILE A 1 133 ? 4.213 6.468 -6.531 1.00 92.56 133 ILE A N 1
ATOM 1124 C CA . ILE A 1 133 ? 4.019 7.494 -5.493 1.00 92.56 133 ILE A CA 1
ATOM 1125 C C . ILE A 1 133 ? 2.867 8.449 -5.833 1.00 92.56 133 ILE A C 1
ATOM 1127 O O . ILE A 1 133 ? 2.072 8.765 -4.948 1.00 92.56 133 ILE A O 1
ATOM 1131 N N . ILE A 1 134 ? 2.741 8.878 -7.093 1.00 92.31 134 ILE A N 1
ATOM 1132 C CA . ILE A 1 134 ? 1.641 9.752 -7.532 1.00 92.31 134 ILE A CA 1
ATOM 1133 C C . ILE A 1 134 ? 0.291 9.050 -7.362 1.00 92.31 134 ILE A C 1
ATOM 1135 O O . ILE A 1 134 ? -0.608 9.614 -6.743 1.00 92.31 134 ILE A O 1
ATOM 1139 N N . PHE A 1 135 ? 0.147 7.820 -7.862 1.00 91.25 135 PHE A N 1
ATOM 1140 C CA . PHE A 1 135 ? -1.105 7.069 -7.750 1.00 91.25 135 PHE A CA 1
ATOM 1141 C C . PHE A 1 135 ? -1.498 6.819 -6.296 1.00 91.25 135 PHE A C 1
ATOM 1143 O O . PHE A 1 135 ? -2.666 6.969 -5.956 1.00 91.25 135 PHE A O 1
ATOM 1150 N N . LEU A 1 136 ? -0.537 6.517 -5.423 1.00 90.00 136 LEU A N 1
ATOM 1151 C CA . LEU A 1 136 ? -0.796 6.334 -3.993 1.00 90.00 136 LEU A CA 1
ATOM 1152 C C . LEU A 1 136 ? -1.229 7.615 -3.301 1.00 90.00 136 LEU A C 1
ATOM 1154 O O . LEU A 1 136 ? -2.112 7.592 -2.448 1.00 90.00 136 LEU A O 1
ATOM 1158 N N . PHE A 1 137 ? -0.608 8.735 -3.661 1.00 89.44 137 PHE A N 1
ATOM 1159 C CA . PHE A 1 137 ? -1.026 10.035 -3.169 1.00 89.44 137 PHE A CA 1
ATOM 1160 C C . PHE A 1 137 ? -2.463 10.327 -3.621 1.00 89.44 137 PHE A C 1
ATOM 1162 O O . PHE A 1 137 ? -3.312 10.622 -2.787 1.00 89.44 137 PHE A O 1
ATOM 1169 N N . CYS A 1 138 ? -2.781 10.152 -4.908 1.00 91.00 138 CYS A N 1
ATOM 1170 C CA . CYS A 1 138 ? -4.143 10.314 -5.424 1.00 91.00 138 CYS A CA 1
ATOM 1171 C C . CYS A 1 138 ? -5.161 9.391 -4.732 1.00 91.00 138 CYS A C 1
ATOM 1173 O O . CYS A 1 138 ? -6.261 9.841 -4.409 1.00 91.00 138 CYS A O 1
ATOM 1175 N N . ASP A 1 139 ? -4.803 8.133 -4.477 1.00 87.50 139 ASP A N 1
ATOM 1176 C CA . ASP A 1 139 ? -5.659 7.170 -3.780 1.00 87.50 139 ASP A CA 1
ATOM 1177 C C . ASP A 1 139 ? -5.919 7.602 -2.328 1.00 87.50 139 ASP A C 1
ATOM 1179 O O . ASP A 1 139 ? -7.065 7.663 -1.887 1.00 87.50 139 ASP A O 1
ATOM 1183 N N . PHE A 1 140 ? -4.882 8.056 -1.616 1.00 86.94 140 PHE A N 1
ATOM 1184 C CA . PHE A 1 140 ? -5.024 8.624 -0.274 1.00 86.94 140 PHE A CA 1
ATOM 1185 C C . PHE A 1 140 ? -5.997 9.816 -0.237 1.00 86.94 140 PHE A C 1
ATOM 1187 O O . PHE A 1 140 ? -6.885 9.862 0.619 1.00 86.94 140 PHE A O 1
ATOM 1194 N N . PHE A 1 141 ? -5.890 10.762 -1.177 1.00 87.25 141 PHE A N 1
ATOM 1195 C CA . PHE A 1 141 ? -6.842 11.880 -1.275 1.00 87.25 141 PHE A CA 1
ATOM 1196 C C . PHE A 1 141 ? -8.260 11.414 -1.612 1.00 87.25 141 PHE A C 1
ATOM 1198 O O . PHE A 1 141 ? -9.228 11.924 -1.052 1.00 87.25 141 PHE A O 1
ATOM 1205 N N . SER A 1 142 ? -8.391 10.422 -2.489 1.00 87.81 142 SER A N 1
ATOM 1206 C CA . SER A 1 142 ? -9.693 9.883 -2.889 1.00 87.81 142 SER A CA 1
ATOM 1207 C C . SER A 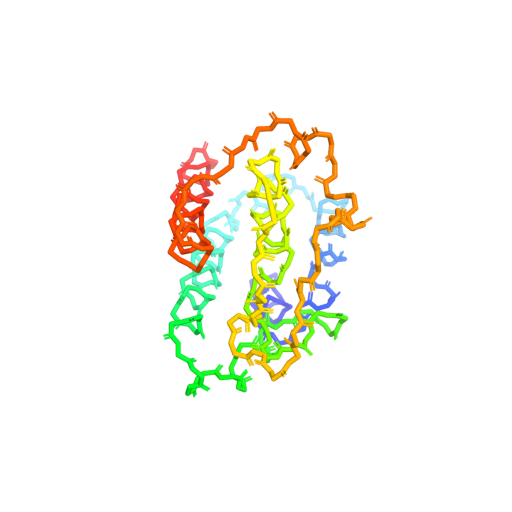1 142 ? -10.399 9.207 -1.711 1.00 87.81 142 SER A C 1
ATOM 1209 O O . SER A 1 142 ? -11.565 9.498 -1.442 1.00 87.81 142 SER A O 1
ATOM 1211 N N . ILE A 1 143 ? -9.682 8.369 -0.956 1.00 83.81 143 ILE A N 1
ATOM 1212 C CA . ILE A 1 143 ? -10.203 7.688 0.236 1.00 83.81 143 ILE A CA 1
ATOM 1213 C C . ILE A 1 143 ? -10.573 8.702 1.320 1.00 83.81 143 ILE A C 1
ATOM 1215 O O . ILE A 1 143 ? -11.651 8.616 1.903 1.00 83.81 143 ILE A O 1
ATOM 1219 N N . THR A 1 144 ? -9.712 9.684 1.591 1.00 82.38 144 THR A N 1
ATOM 1220 C CA . THR A 1 144 ? -10.001 10.699 2.616 1.00 82.38 144 THR A CA 1
ATOM 1221 C C . THR A 1 144 ? -11.210 11.559 2.261 1.00 82.38 144 THR A C 1
ATOM 1223 O O . THR A 1 144 ? -12.040 11.803 3.135 1.00 82.38 144 THR A O 1
ATOM 1226 N N . TYR A 1 145 ? -11.365 11.947 0.993 1.00 84.88 145 TYR A N 1
ATOM 1227 C CA . TYR A 1 145 ? -12.551 12.655 0.510 1.00 84.88 145 TYR A CA 1
ATOM 1228 C C . TYR A 1 145 ? -13.828 11.811 0.643 1.0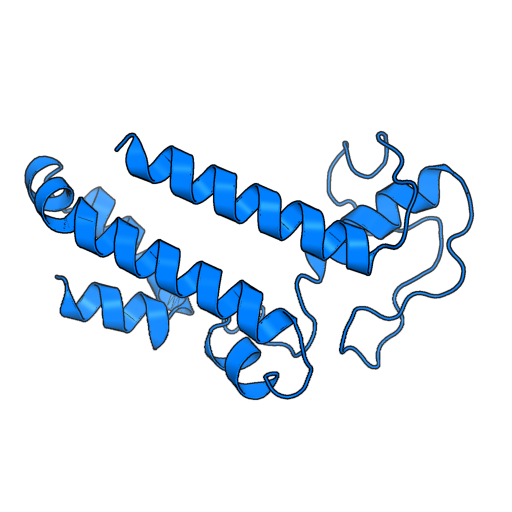0 84.88 145 TYR A C 1
ATOM 1230 O O . TYR A 1 145 ? -14.827 12.286 1.183 1.00 84.88 145 TYR A O 1
ATOM 1238 N N . LEU A 1 146 ? -13.788 10.541 0.223 1.00 81.38 146 LEU A N 1
ATOM 1239 C CA . LEU A 1 146 ? -14.909 9.603 0.365 1.00 81.38 146 LEU A CA 1
ATOM 1240 C C . LEU A 1 146 ? -15.355 9.452 1.822 1.00 81.38 146 LEU A C 1
ATOM 1242 O O . LEU A 1 146 ? -16.550 9.453 2.104 1.00 81.38 146 LEU A O 1
ATOM 1246 N N . LEU A 1 147 ? -14.403 9.351 2.750 1.00 75.81 147 LEU A N 1
ATOM 1247 C CA . LEU A 1 147 ? -14.717 9.167 4.164 1.00 75.81 147 LEU A CA 1
ATOM 1248 C C . LEU A 1 147 ? -15.221 10.441 4.857 1.00 75.81 147 LEU A C 1
ATOM 1250 O O . LEU A 1 147 ? -15.911 10.323 5.862 1.00 75.81 147 LEU A O 1
ATOM 1254 N N . GLN A 1 148 ? -14.923 11.639 4.343 1.00 72.75 148 GLN A N 1
ATOM 1255 C CA . GLN A 1 148 ? -15.529 12.883 4.842 1.00 72.75 148 GLN A CA 1
ATOM 1256 C C . GLN A 1 148 ? -17.026 12.984 4.509 1.00 72.75 148 GLN A C 1
ATOM 1258 O O . GLN A 1 148 ? -17.761 13.669 5.217 1.00 72.75 148 GLN A O 1
ATOM 1263 N N . GLY A 1 149 ? -17.473 12.322 3.436 1.00 64.94 149 GLY A N 1
ATOM 1264 C CA . GLY A 1 149 ? -18.876 12.294 3.013 1.00 64.94 149 GLY A CA 1
ATOM 1265 C C . GLY A 1 149 ? -19.764 11.292 3.766 1.00 64.94 149 GLY A C 1
ATOM 1266 O O . GLY A 1 149 ? -20.966 11.264 3.505 1.00 64.94 149 GLY A O 1
ATOM 1267 N N . LEU A 1 150 ? -19.192 10.484 4.670 1.00 58.28 150 LEU A N 1
ATOM 1268 C CA . LEU A 1 150 ? -19.862 9.469 5.506 1.00 58.28 150 LEU A CA 1
ATOM 1269 C C . LEU A 1 150 ? -20.052 9.958 6.966 1.00 58.28 150 LEU A C 1
ATOM 1271 O O . LEU A 1 150 ? -21.146 9.780 7.548 1.00 58.28 150 LEU A O 1
#

Sequence (150 aa):
MTLFFIYFAFFNISYFSIFCLLLFLFADFDKLMKYKEIFFLTTIVFYSLRFLFSLSSRFDNMWEFISLNNYSSVERFWDLQLNLISMKCIFGNVDNYYLKFSSTSYKSCPYSAQYGPLSTKVPYIGDIWVGTIIFLFCDFFSITYLLQGL

pLDDT: mean 81.87, std 8.26, range [57.81, 94.31]

Secondary structure (DSSP, 8-state):
-HHHHHHHHHH-GGGHHHHHHHHHHHS-HHHHHTTHHHHHHHHHHHHHHHHHHHS-GGGHHHHHHTS-GGG-SS-SSHHHHHHHHHHHHTTS-----B-TT-SSB---SSP----HHHHTTS---S-HHHHHHHHHHHHHHHHHHHHHT-

Radius of gyration: 17.97 Å; chains: 1; bounding box: 44×26×48 Å